Protein AF-A0A4P8THT8-F1 (afdb_monomer_lite)

pLDDT: mean 82.56, std 16.18, range [35.88, 97.5]

Structure (mmCIF, N/CA/C/O backbone):
data_AF-A0A4P8THT8-F1
#
_entry.id   AF-A0A4P8THT8-F1
#
loop_
_atom_site.group_PDB
_atom_site.id
_atom_site.type_symbol
_atom_site.label_atom_id
_atom_site.label_alt_id
_atom_site.label_comp_id
_atom_site.label_asym_id
_atom_site.label_entity_id
_atom_site.label_seq_id
_atom_site.pdbx_PDB_ins_code
_atom_site.Cartn_x
_atom_site.Cartn_y
_atom_site.Cartn_z
_atom_site.occupancy
_atom_site.B_iso_or_equiv
_atom_site.auth_seq_id
_atom_site.auth_comp_id
_atom_site.auth_asym_id
_atom_site.auth_atom_id
_atom_site.pdbx_PDB_model_num
ATOM 1 N N . MET A 1 1 ? -0.203 13.719 7.577 1.00 61.25 1 MET A N 1
ATOM 2 C CA . MET A 1 1 ? -0.683 12.331 7.345 1.00 61.25 1 MET A CA 1
ATOM 3 C C . MET A 1 1 ? -0.540 11.394 8.548 1.00 61.25 1 MET A C 1
ATOM 5 O O . MET A 1 1 ? -1.572 10.983 9.061 1.00 61.25 1 MET A O 1
ATOM 9 N N . ARG A 1 2 ? 0.671 11.088 9.054 1.00 60.06 2 ARG A N 1
ATOM 10 C CA . ARG A 1 2 ? 0.894 10.067 10.115 1.00 60.06 2 ARG A CA 1
ATOM 11 C C . ARG A 1 2 ? -0.069 10.076 11.324 1.00 60.06 2 ARG A C 1
ATOM 13 O O . ARG A 1 2 ? -0.518 8.998 11.685 1.00 60.06 2 ARG A O 1
ATOM 20 N N . PRO A 1 3 ? -0.423 11.219 11.948 1.00 71.38 3 PRO A N 1
ATOM 21 C CA . PRO A 1 3 ? -1.320 11.215 13.113 1.00 71.38 3 PRO A CA 1
ATOM 22 C C . PRO A 1 3 ? -2.758 10.779 12.795 1.00 71.38 3 PRO A C 1
ATOM 24 O O . PRO A 1 3 ? -3.499 10.397 13.697 1.00 71.38 3 PRO A O 1
ATOM 27 N N . ARG A 1 4 ? -3.163 10.871 11.522 1.00 79.94 4 ARG A N 1
ATOM 28 C CA . ARG A 1 4 ? -4.532 10.611 11.061 1.00 79.94 4 ARG A CA 1
ATOM 29 C C . ARG A 1 4 ? -4.685 9.236 10.416 1.00 79.94 4 ARG A C 1
ATOM 31 O O . ARG A 1 4 ? -5.791 8.705 10.429 1.00 79.94 4 ARG A O 1
ATOM 38 N N . THR A 1 5 ? -3.609 8.661 9.876 1.00 84.69 5 THR A N 1
ATOM 39 C CA . THR A 1 5 ? -3.647 7.353 9.214 1.00 84.69 5 THR A CA 1
ATOM 40 C C . THR A 1 5 ? -3.978 6.252 10.217 1.00 84.69 5 THR A C 1
ATOM 42 O O . THR A 1 5 ? -3.238 6.013 11.168 1.00 84.69 5 THR A O 1
ATOM 45 N N . ALA A 1 6 ? -5.087 5.561 9.983 1.00 91.00 6 ALA A N 1
ATOM 46 C CA . ALA A 1 6 ? -5.519 4.413 10.771 1.00 91.00 6 ALA A CA 1
ATOM 47 C C . ALA A 1 6 ? -5.364 3.099 10.007 1.00 91.00 6 ALA A C 1
ATOM 49 O O . ALA A 1 6 ? -5.176 2.050 10.624 1.00 91.00 6 ALA A O 1
ATOM 50 N N . ARG A 1 7 ? -5.443 3.150 8.674 1.00 94.44 7 ARG A N 1
ATOM 51 C CA . ARG A 1 7 ? -5.278 1.988 7.804 1.00 94.44 7 ARG A CA 1
ATOM 52 C C . ARG A 1 7 ? -4.418 2.333 6.599 1.00 94.44 7 ARG A C 1
ATOM 54 O O . ARG A 1 7 ? -4.407 3.478 6.147 1.00 94.44 7 ARG A O 1
ATOM 61 N N . ILE A 1 8 ? -3.719 1.324 6.098 1.00 94.62 8 ILE A N 1
ATOM 62 C CA . ILE A 1 8 ? -2.988 1.376 4.834 1.00 94.62 8 ILE A CA 1
ATOM 63 C C . ILE A 1 8 ? -3.526 0.251 3.958 1.00 94.62 8 ILE A C 1
ATOM 65 O O . ILE A 1 8 ? -3.622 -0.894 4.409 1.00 94.62 8 ILE A O 1
ATOM 69 N N . GLU A 1 9 ? -3.901 0.578 2.727 1.00 94.25 9 GLU A N 1
ATOM 70 C CA . GLU A 1 9 ? -4.313 -0.408 1.734 1.00 94.25 9 GLU A CA 1
ATOM 71 C C . GLU A 1 9 ? -3.284 -0.491 0.615 1.00 94.25 9 GLU A C 1
ATOM 73 O O . GLU A 1 9 ? -2.834 0.529 0.108 1.00 94.25 9 GLU A O 1
ATOM 78 N N . PHE A 1 10 ? -2.945 -1.715 0.231 1.00 94.31 10 PHE A N 1
ATOM 79 C CA . PHE A 1 10 ? -2.133 -2.020 -0.937 1.00 94.31 10 PHE A CA 1
ATOM 80 C C . PHE A 1 10 ? -3.034 -2.597 -2.013 1.00 94.31 10 PHE A C 1
ATOM 82 O O . PHE A 1 10 ? -3.749 -3.566 -1.740 1.00 94.31 10 PHE A O 1
ATOM 89 N N . VAL A 1 11 ? -3.008 -2.021 -3.210 1.00 93.12 11 VAL A N 1
ATOM 90 C CA . VAL A 1 11 ? -3.723 -2.546 -4.375 1.00 93.12 11 VAL A CA 1
ATOM 91 C C . VAL A 1 11 ? -2.701 -3.076 -5.365 1.00 93.12 11 VAL A C 1
ATOM 93 O O . VAL A 1 11 ? -2.008 -2.315 -6.030 1.00 93.12 11 VAL A O 1
ATOM 96 N N . PHE A 1 12 ? -2.611 -4.397 -5.438 1.00 93.44 12 PHE A N 1
ATOM 97 C CA . PHE A 1 12 ? -1.713 -5.126 -6.317 1.00 93.44 12 PHE A CA 1
ATOM 98 C C . PHE A 1 12 ? -2.348 -5.248 -7.697 1.00 93.44 12 PHE A C 1
ATOM 100 O O . PHE A 1 12 ? -3.308 -6.007 -7.888 1.00 93.44 12 PHE A O 1
ATOM 107 N N . ASN A 1 13 ? -1.813 -4.499 -8.658 1.00 89.44 13 ASN A N 1
ATOM 108 C CA . ASN A 1 13 ? -2.376 -4.404 -10.002 1.00 89.44 13 ASN A CA 1
ATOM 109 C C . ASN A 1 13 ? -2.179 -5.688 -10.822 1.00 89.44 13 ASN A C 1
ATOM 111 O O . ASN A 1 13 ? -3.007 -5.981 -11.682 1.00 89.44 13 ASN A O 1
ATOM 115 N N . ASN A 1 14 ? -1.154 -6.481 -10.489 1.00 89.31 14 ASN A N 1
ATOM 116 C CA . ASN A 1 14 ? -0.807 -7.746 -11.151 1.00 89.31 14 ASN A CA 1
ATOM 117 C C . ASN A 1 14 ? -0.992 -8.980 -10.244 1.00 89.31 14 ASN A C 1
ATOM 119 O O . ASN A 1 14 ? -0.421 -10.036 -10.507 1.00 89.31 14 ASN A O 1
ATOM 123 N N . GLY A 1 15 ? -1.788 -8.852 -9.176 1.00 90.88 15 GLY A N 1
ATOM 124 C CA . GLY A 1 15 ? -1.952 -9.891 -8.155 1.00 90.88 15 GLY A CA 1
ATOM 125 C C . GLY A 1 15 ? -0.900 -9.822 -7.043 1.00 90.88 15 GLY A C 1
ATOM 126 O O . GLY A 1 15 ? 0.124 -9.155 -7.169 1.00 90.88 15 GLY A O 1
ATOM 127 N N . ASP A 1 16 ? -1.187 -10.474 -5.915 1.00 94.12 16 ASP A N 1
ATOM 128 C C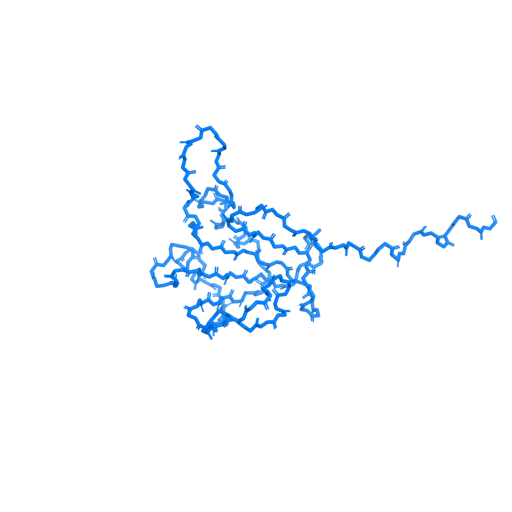A . ASP A 1 16 ? -0.381 -10.406 -4.687 1.00 94.12 16 ASP A CA 1
ATOM 129 C C . ASP A 1 16 ? 0.403 -11.695 -4.386 1.00 94.12 16 ASP A C 1
ATOM 131 O O . ASP A 1 16 ? 1.066 -11.791 -3.352 1.00 94.12 16 ASP A O 1
ATOM 135 N N . ASP A 1 17 ? 0.328 -12.695 -5.264 1.00 92.19 17 ASP A N 1
ATOM 136 C CA . ASP A 1 17 ? 0.961 -13.995 -5.050 1.00 92.19 17 ASP A CA 1
ATOM 137 C C . ASP A 1 17 ? 2.488 -13.858 -4.969 1.00 92.19 17 ASP A C 1
ATOM 139 O O . ASP A 1 17 ? 3.126 -13.288 -5.850 1.00 92.19 17 ASP A O 1
ATOM 143 N N . GLN A 1 18 ? 3.073 -14.390 -3.889 1.00 90.06 18 GLN A N 1
ATOM 144 C CA . GLN A 1 18 ? 4.520 -14.370 -3.612 1.00 90.06 18 GLN A CA 1
ATOM 145 C C . GLN A 1 18 ? 5.165 -12.972 -3.599 1.00 90.06 18 GLN A C 1
ATOM 147 O O . GLN A 1 18 ? 6.387 -12.857 -3.662 1.00 90.06 18 GLN A O 1
ATOM 152 N N . HIS A 1 19 ? 4.374 -11.904 -3.484 1.00 95.06 19 HIS A N 1
ATOM 153 C CA . HIS A 1 19 ? 4.918 -10.555 -3.471 1.00 95.06 19 HIS A CA 1
ATOM 154 C C . HIS A 1 19 ? 5.783 -10.331 -2.220 1.00 95.06 19 HIS A C 1
ATOM 156 O O . HIS A 1 19 ? 5.306 -10.536 -1.102 1.00 95.06 19 HIS A O 1
ATOM 162 N N . SER A 1 20 ? 7.021 -9.847 -2.381 1.00 95.62 20 SER A N 1
ATOM 163 C CA . SER A 1 20 ? 7.999 -9.689 -1.285 1.00 95.62 20 SER A CA 1
ATOM 164 C C . SER A 1 20 ? 7.468 -8.858 -0.111 1.00 95.62 20 SER A C 1
ATOM 166 O O . SER A 1 20 ? 7.747 -9.147 1.050 1.00 95.62 20 SER A O 1
ATOM 168 N N . LEU A 1 21 ? 6.628 -7.857 -0.398 1.00 96.38 21 LEU A N 1
ATOM 169 C CA . LEU A 1 21 ? 5.913 -7.086 0.627 1.00 96.38 21 LEU A CA 1
ATOM 170 C C . LEU A 1 21 ? 5.114 -7.972 1.604 1.00 96.38 21 LEU A C 1
ATOM 172 O O . LEU A 1 21 ? 5.070 -7.674 2.794 1.00 96.38 21 LEU A O 1
ATOM 176 N N . LEU A 1 22 ? 4.482 -9.052 1.134 1.00 96.25 22 LEU A N 1
ATOM 177 C CA . LEU A 1 22 ? 3.694 -9.939 1.995 1.00 96.25 22 LEU A CA 1
ATOM 178 C C . LEU A 1 22 ? 4.568 -10.761 2.941 1.00 96.25 22 LEU A C 1
ATOM 180 O O . LEU A 1 22 ? 4.143 -11.039 4.059 1.00 96.25 22 LEU A O 1
ATOM 184 N N . GLU A 1 23 ? 5.775 -11.132 2.518 1.00 95.88 23 GLU A N 1
ATOM 185 C CA . GLU A 1 23 ? 6.738 -11.818 3.380 1.00 95.88 23 GLU A CA 1
ATOM 186 C C . GLU A 1 23 ? 7.225 -10.882 4.494 1.00 95.88 23 GLU A C 1
ATOM 188 O O . GLU A 1 23 ? 7.161 -11.233 5.676 1.00 95.88 23 GLU A O 1
ATOM 193 N N . LEU A 1 24 ? 7.601 -9.652 4.126 1.00 97.44 24 LEU A N 1
ATOM 194 C CA . LEU A 1 24 ? 8.046 -8.609 5.057 1.00 97.44 24 LEU A CA 1
ATOM 195 C C . LEU A 1 24 ? 6.971 -8.209 6.078 1.00 97.44 24 LEU A C 1
ATOM 197 O O . LEU A 1 24 ? 7.300 -7.759 7.173 1.00 97.44 24 LEU A O 1
ATOM 201 N N . LEU A 1 25 ? 5.692 -8.364 5.723 1.00 97.38 25 LEU A N 1
ATOM 202 C CA . LEU A 1 25 ? 4.543 -8.049 6.574 1.00 97.38 25 LEU A CA 1
ATOM 203 C C . LEU A 1 25 ? 3.819 -9.297 7.092 1.00 97.38 25 LEU A C 1
ATOM 205 O O . LEU A 1 25 ? 2.680 -9.194 7.548 1.00 97.38 25 LEU A O 1
ATOM 209 N N . SER A 1 26 ? 4.448 -10.472 7.029 1.00 96.25 26 SER A N 1
ATOM 210 C CA . SER A 1 26 ? 3.827 -11.750 7.408 1.00 96.25 26 SER A CA 1
ATOM 211 C C . SER A 1 26 ? 3.392 -11.813 8.878 1.00 96.25 26 SER A C 1
ATOM 213 O O . SER A 1 26 ? 2.481 -12.565 9.225 1.00 96.25 26 SER A O 1
ATOM 215 N N . HIS A 1 27 ? 3.992 -10.990 9.743 1.00 97.12 27 HIS A N 1
ATOM 216 C CA . HIS A 1 27 ? 3.602 -10.836 11.146 1.00 97.12 27 HIS A CA 1
ATOM 217 C C . HIS A 1 27 ? 2.362 -9.957 11.354 1.00 97.12 27 HIS A C 1
ATOM 219 O O . HIS A 1 27 ? 1.793 -9.962 12.446 1.00 97.12 27 HIS A O 1
ATOM 225 N N . LEU A 1 28 ? 1.928 -9.206 10.337 1.00 97.50 28 LEU A N 1
ATOM 226 C CA . LEU A 1 28 ? 0.762 -8.330 10.406 1.00 97.50 28 LEU A CA 1
ATOM 227 C C . LEU A 1 28 ? -0.478 -8.997 9.806 1.00 97.50 28 LEU A C 1
ATOM 229 O O . LEU A 1 28 ? -0.451 -9.631 8.753 1.00 97.50 28 LEU A O 1
ATOM 233 N N . GLN A 1 29 ? -1.618 -8.782 10.455 1.00 96.88 29 GLN A N 1
ATOM 234 C CA . GLN A 1 29 ? -2.911 -9.220 9.937 1.00 96.88 29 GLN A CA 1
ATOM 235 C C . GLN A 1 29 ? -3.390 -8.272 8.830 1.00 96.88 29 GLN A C 1
ATOM 237 O O . GLN A 1 29 ? -3.418 -7.052 9.011 1.00 96.88 29 GLN A O 1
ATOM 242 N N . SER A 1 30 ? -3.828 -8.842 7.706 1.00 96.38 30 SER A N 1
ATOM 243 C CA . SER A 1 30 ? -4.458 -8.102 6.610 1.00 96.38 30 SER A CA 1
ATOM 244 C C . SER A 1 30 ? -5.815 -8.673 6.251 1.00 96.38 30 SER A C 1
ATOM 246 O O . SER A 1 30 ? -6.050 -9.878 6.326 1.00 96.38 30 SER A O 1
ATOM 248 N N . VAL A 1 31 ? -6.699 -7.795 5.786 1.00 95.56 31 VAL A N 1
ATOM 249 C CA . VAL A 1 31 ? -7.907 -8.207 5.072 1.00 95.56 31 VAL A CA 1
ATOM 250 C C . VAL A 1 31 ? -7.578 -8.245 3.586 1.00 95.56 31 VAL A C 1
ATOM 252 O O . VAL A 1 31 ? -7.238 -7.212 3.008 1.00 95.56 31 VAL A O 1
ATOM 255 N N . ARG A 1 32 ? -7.675 -9.429 2.976 1.00 95.62 32 ARG A N 1
ATOM 256 C CA . ARG A 1 32 ? -7.542 -9.614 1.527 1.00 95.62 32 ARG A CA 1
ATOM 257 C C . ARG A 1 32 ? -8.906 -9.481 0.862 1.00 95.62 32 ARG A C 1
ATOM 259 O O . ARG A 1 32 ? -9.872 -10.096 1.300 1.00 95.62 32 ARG A O 1
ATOM 266 N N . TH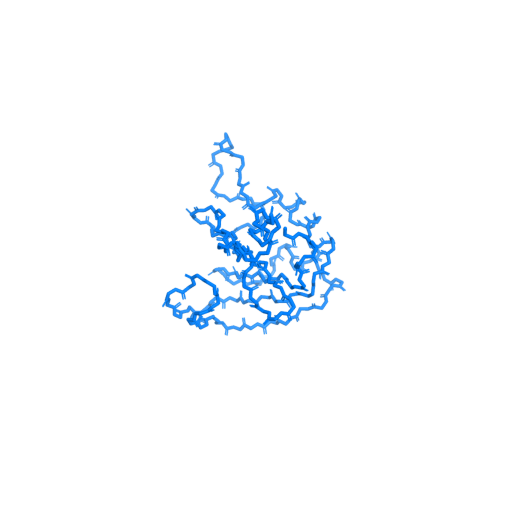R A 1 33 ? -8.990 -8.703 -0.205 1.00 93.44 33 THR A N 1
ATOM 267 C CA . THR A 1 33 ? -10.191 -8.559 -1.034 1.00 93.44 33 THR A CA 1
ATOM 268 C C . THR A 1 33 ? -9.785 -8.682 -2.495 1.00 93.44 33 THR A C 1
ATOM 270 O O . THR A 1 33 ? -8.816 -8.053 -2.909 1.00 93.44 33 THR A O 1
ATOM 273 N N . VAL A 1 34 ? -10.497 -9.504 -3.263 1.00 92.88 34 VAL A N 1
ATOM 274 C CA . VAL A 1 34 ? -10.325 -9.573 -4.719 1.00 92.88 34 VAL A CA 1
ATOM 275 C C . VAL A 1 34 ? -11.298 -8.589 -5.353 1.00 92.88 34 VAL A C 1
ATOM 277 O O . VAL A 1 34 ? -12.485 -8.587 -5.024 1.00 92.88 34 VAL A O 1
ATOM 280 N N . GLY A 1 35 ? -10.768 -7.751 -6.231 1.00 86.25 35 GLY A N 1
ATOM 281 C CA . GLY A 1 35 ? -11.471 -6.668 -6.884 1.00 86.25 35 GLY A CA 1
ATOM 282 C C . GLY A 1 35 ? -11.573 -5.400 -6.037 1.00 86.25 35 GLY A C 1
ATOM 283 O O . GLY A 1 35 ? -11.714 -5.426 -4.811 1.00 86.25 35 GLY A O 1
ATOM 284 N N . VAL A 1 36 ? -11.553 -4.255 -6.717 1.00 81.06 36 VAL A N 1
ATOM 285 C CA . VAL A 1 36 ? -11.924 -2.952 -6.149 1.00 81.06 36 VAL A CA 1
ATOM 286 C C . VAL A 1 36 ? -13.092 -2.356 -6.924 1.00 81.06 36 VAL A C 1
ATOM 288 O O . VAL A 1 36 ? -13.115 -2.323 -8.158 1.00 81.06 36 VAL A O 1
ATOM 291 N N . GLY A 1 37 ? -14.101 -1.913 -6.175 1.00 72.81 37 GLY A N 1
ATOM 292 C CA . GLY A 1 37 ? -15.239 -1.178 -6.714 1.00 72.81 37 GLY A CA 1
ATOM 293 C C . GLY A 1 37 ? -14.907 0.298 -6.969 1.00 72.81 37 GLY A C 1
ATOM 294 O O . GLY A 1 37 ? -13.877 0.792 -6.501 1.00 72.81 37 GLY A O 1
ATOM 295 N N . PRO A 1 38 ? -15.792 1.019 -7.677 1.00 65.94 38 PRO A N 1
ATOM 296 C CA . PRO A 1 38 ? -15.718 2.473 -7.775 1.00 65.94 38 PRO A CA 1
ATOM 297 C C . PRO A 1 38 ? -15.793 3.106 -6.377 1.00 65.94 38 PRO A C 1
ATOM 299 O O . PRO A 1 38 ? -16.581 2.656 -5.545 1.00 65.94 38 PRO A O 1
ATOM 302 N N . GLY A 1 39 ? -15.005 4.153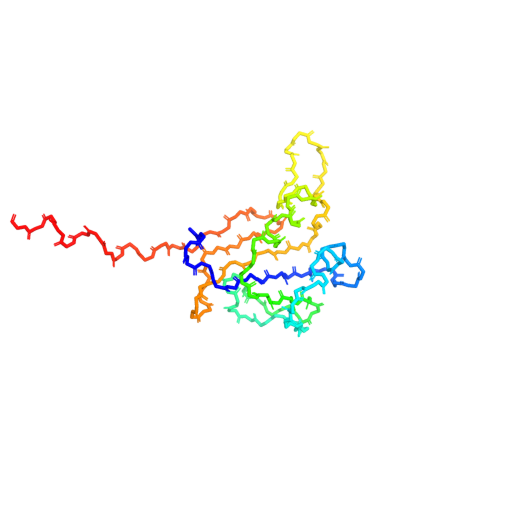 -6.119 1.00 59.69 39 GLY A N 1
ATOM 303 C CA . GLY A 1 39 ? -15.114 4.938 -4.879 1.00 59.69 39 GLY A CA 1
ATOM 304 C C . GLY A 1 39 ? -14.091 4.644 -3.773 1.00 59.69 39 GLY A C 1
ATOM 305 O O . GLY A 1 39 ? -14.136 5.306 -2.741 1.00 59.69 39 GLY A O 1
ATOM 306 N N . ASN A 1 40 ? -13.114 3.753 -3.984 1.00 59.25 40 ASN A N 1
ATOM 307 C CA . ASN A 1 40 ? -11.919 3.664 -3.121 1.00 59.25 40 ASN A CA 1
ATOM 308 C C . ASN A 1 40 ? -10.935 4.821 -3.416 1.00 59.25 40 ASN A C 1
ATOM 310 O O . ASN A 1 40 ? -9.797 4.605 -3.819 1.00 59.25 40 ASN A O 1
ATOM 314 N N . GLY A 1 41 ? -11.400 6.064 -3.272 1.00 56.50 41 GLY A N 1
ATOM 315 C CA . GLY A 1 41 ? -10.581 7.279 -3.331 1.00 56.50 41 GLY A CA 1
ATOM 316 C C . GLY A 1 41 ? -10.325 7.847 -4.730 1.00 56.50 41 GLY A C 1
ATOM 317 O O . GLY A 1 41 ? -10.625 9.015 -4.951 1.00 56.50 41 GLY A O 1
ATOM 318 N N . TYR A 1 42 ? -9.814 7.051 -5.677 1.00 66.25 42 TYR A N 1
ATOM 319 C CA . TYR A 1 42 ? -9.447 7.555 -7.019 1.00 66.25 42 TYR A CA 1
ATOM 320 C C . TYR A 1 42 ? -9.772 6.615 -8.194 1.00 66.25 42 TYR A C 1
ATOM 322 O O . TYR A 1 42 ? -9.661 7.015 -9.352 1.00 66.25 42 TYR A O 1
ATOM 330 N N . TYR A 1 43 ? -10.238 5.387 -7.950 1.00 69.75 43 TYR A N 1
ATOM 331 C CA . TYR A 1 43 ? -10.676 4.514 -9.043 1.00 69.75 43 TYR A CA 1
ATOM 332 C C . TYR A 1 43 ? -12.051 4.932 -9.579 1.00 69.75 43 TYR A C 1
ATOM 334 O O . TYR A 1 43 ? -13.081 4.741 -8.928 1.00 69.75 43 TYR A O 1
ATOM 342 N N . VAL A 1 44 ? -12.063 5.461 -10.807 1.00 70.69 44 VAL A N 1
ATOM 343 C CA . VAL A 1 44 ? -13.286 5.836 -11.544 1.00 70.69 44 VAL A CA 1
ATOM 344 C C . VAL A 1 44 ? -14.061 4.601 -12.022 1.00 70.69 44 VAL A C 1
ATOM 346 O O . VAL A 1 44 ? -15.281 4.640 -12.176 1.00 70.69 44 VAL A O 1
ATOM 349 N N . ARG A 1 45 ? -13.364 3.485 -12.260 1.00 75.56 45 ARG A N 1
ATOM 350 C CA . ARG A 1 45 ? -13.938 2.226 -12.751 1.00 75.56 45 ARG A CA 1
ATOM 351 C C . ARG A 1 45 ? -13.632 1.088 -11.788 1.00 75.56 45 ARG A C 1
ATOM 353 O O . ARG A 1 45 ? -12.602 1.091 -11.122 1.00 75.56 45 ARG A O 1
ATOM 360 N N . SER A 1 46 ? -14.522 0.099 -11.762 1.00 82.25 46 SER A N 1
ATOM 361 C CA . SER A 1 46 ? -14.249 -1.179 -11.108 1.00 82.25 46 SER A CA 1
ATOM 362 C C . SER A 1 46 ? -13.035 -1.852 -11.749 1.00 82.25 46 SER A C 1
ATOM 364 O O . SER A 1 46 ? -12.884 -1.831 -12.972 1.00 82.25 46 SER A O 1
ATOM 366 N N . ARG A 1 47 ? -12.195 -2.468 -10.917 1.00 84.38 47 ARG A N 1
ATOM 367 C CA . ARG A 1 47 ? -11.098 -3.338 -11.343 1.00 84.38 47 ARG A CA 1
ATOM 368 C C . ARG A 1 47 ? -11.295 -4.689 -10.652 1.00 84.38 47 ARG A C 1
ATOM 370 O O . ARG A 1 47 ? -10.909 -4.812 -9.494 1.00 84.38 47 ARG A O 1
ATOM 377 N N . PRO A 1 48 ? -11.974 -5.660 -11.286 1.00 85.88 48 PRO A N 1
ATOM 378 C CA . PRO A 1 48 ? -12.361 -6.911 -10.629 1.00 85.88 48 PRO A CA 1
ATOM 379 C C . PRO A 1 48 ? -11.178 -7.850 -10.358 1.00 85.88 48 PRO A C 1
ATOM 381 O O . PRO A 1 48 ? -11.258 -8.655 -9.435 1.00 85.88 48 PRO A O 1
ATOM 384 N N . ASP A 1 49 ? -10.082 -7.708 -11.107 1.00 87.69 49 ASP A N 1
ATOM 385 C CA . ASP A 1 49 ? -8.968 -8.667 -11.086 1.00 87.69 49 ASP A CA 1
ATOM 386 C C . ASP A 1 49 ? -7.802 -8.254 -10.177 1.00 87.69 49 ASP A C 1
ATOM 388 O O . ASP A 1 49 ? -6.902 -9.050 -9.922 1.00 87.69 49 ASP A O 1
ATOM 392 N N . VAL A 1 50 ? -7.801 -7.021 -9.659 1.00 90.44 50 VAL A N 1
ATOM 393 C CA . VAL A 1 50 ? -6.740 -6.575 -8.743 1.00 90.44 50 VAL A CA 1
ATOM 394 C C . VAL A 1 50 ? -6.969 -7.127 -7.345 1.00 90.44 50 VAL A C 1
ATOM 396 O O . VAL A 1 50 ? -8.104 -7.375 -6.931 1.00 90.44 50 VAL A O 1
ATOM 399 N N . VAL A 1 51 ? -5.896 -7.264 -6.575 1.00 93.56 51 VAL A N 1
ATOM 400 C CA . VAL A 1 51 ? -5.992 -7.722 -5.189 1.00 93.56 51 VAL A CA 1
ATOM 401 C C . VAL A 1 51 ? -5.721 -6.568 -4.247 1.00 93.56 51 VAL A C 1
ATOM 403 O O . VAL A 1 51 ? -4.727 -5.866 -4.382 1.00 93.56 51 VAL A O 1
ATOM 406 N N . LYS A 1 52 ? -6.588 -6.386 -3.254 1.00 94.00 52 LYS A N 1
ATOM 407 C CA . LYS A 1 52 ? -6.399 -5.416 -2.183 1.00 94.00 52 LYS A CA 1
ATOM 408 C C . LYS A 1 52 ? -6.018 -6.108 -0.880 1.00 94.00 52 LYS A C 1
ATOM 410 O O . LYS A 1 52 ? -6.696 -7.046 -0.457 1.00 94.00 52 LYS A O 1
ATOM 415 N N . ARG A 1 53 ? -4.990 -5.603 -0.198 1.00 95.81 53 ARG A N 1
ATOM 416 C CA . ARG A 1 53 ? -4.637 -5.970 1.181 1.00 95.81 53 ARG A CA 1
ATOM 417 C C . ARG A 1 53 ? -4.757 -4.751 2.080 1.00 95.81 53 ARG A C 1
ATOM 419 O O . ARG A 1 53 ? -4.098 -3.746 1.850 1.00 95.81 53 ARG A O 1
ATOM 426 N N . SER A 1 54 ? -5.595 -4.839 3.106 1.00 95.56 54 SER A N 1
ATOM 427 C CA . SER A 1 54 ? -5.883 -3.727 4.015 1.00 95.56 54 SER A CA 1
ATOM 428 C C . SER A 1 54 ? -5.345 -4.036 5.411 1.00 95.56 54 SER A C 1
ATOM 430 O O . SER A 1 54 ? -5.797 -4.989 6.055 1.00 95.56 54 SER A O 1
ATOM 432 N N . TYR A 1 55 ? -4.404 -3.222 5.883 1.00 96.88 55 TYR A N 1
ATOM 433 C CA . TYR A 1 55 ? -3.726 -3.357 7.171 1.00 96.88 55 TYR A CA 1
ATOM 434 C C . TYR A 1 55 ? -4.146 -2.233 8.121 1.00 96.88 55 TYR A C 1
ATOM 436 O O . TYR A 1 55 ? -4.455 -1.117 7.694 1.00 96.88 55 TYR A O 1
ATOM 444 N N . ALA A 1 56 ? -4.132 -2.505 9.428 1.00 96.38 56 ALA A N 1
ATOM 445 C CA . ALA A 1 56 ? -4.070 -1.423 10.407 1.00 96.38 56 ALA A CA 1
ATOM 446 C C . ALA A 1 56 ? -2.725 -0.696 10.261 1.00 96.38 56 ALA A C 1
ATOM 448 O O . ALA A 1 56 ? -1.728 -1.322 9.906 1.00 96.38 56 ALA A O 1
ATOM 449 N N . TYR A 1 57 ? -2.696 0.614 10.512 1.00 94.62 57 TYR A N 1
ATOM 450 C CA . TYR A 1 57 ? -1.443 1.360 10.472 1.00 94.62 57 TYR A CA 1
ATOM 451 C C . TYR A 1 57 ? -0.438 0.757 11.458 1.00 94.62 57 TYR A C 1
ATOM 453 O O . TYR A 1 57 ? -0.684 0.721 12.664 1.00 94.62 57 TYR A O 1
ATOM 461 N N . ASP A 1 58 ? 0.710 0.351 10.929 1.00 95.50 58 ASP A N 1
ATOM 462 C CA . ASP A 1 58 ? 1.879 -0.063 11.689 1.00 95.50 58 ASP A CA 1
ATOM 463 C C . ASP A 1 58 ? 3.124 0.585 11.065 1.00 95.50 58 ASP A C 1
ATOM 465 O O . ASP A 1 58 ? 3.194 0.805 9.853 1.00 95.50 58 ASP A O 1
ATOM 469 N N . ARG A 1 59 ? 4.117 0.924 11.891 1.00 94.00 59 ARG A N 1
ATOM 470 C CA . ARG A 1 59 ? 5.372 1.515 11.408 1.00 94.00 59 ARG A CA 1
ATOM 471 C C . ARG A 1 59 ? 6.199 0.525 10.593 1.00 94.00 59 ARG A C 1
ATOM 473 O O . ARG A 1 59 ? 6.950 0.971 9.728 1.00 94.00 59 ARG A O 1
ATOM 480 N N . ASP A 1 60 ? 6.046 -0.772 10.830 1.00 96.81 60 ASP A N 1
ATOM 481 C CA . ASP A 1 60 ? 6.732 -1.809 10.062 1.00 96.81 60 ASP A CA 1
ATOM 482 C C . ASP A 1 60 ? 6.294 -1.824 8.595 1.00 96.81 60 ASP A C 1
ATOM 484 O O . ASP A 1 60 ? 7.098 -2.147 7.728 1.00 96.81 60 ASP A O 1
ATOM 488 N N . ILE A 1 61 ? 5.081 -1.349 8.290 1.00 96.12 61 ILE A N 1
ATOM 489 C CA . ILE A 1 61 ? 4.618 -1.157 6.909 1.00 96.12 61 ILE A CA 1
ATOM 490 C C . ILE A 1 61 ? 5.509 -0.154 6.172 1.00 96.12 61 ILE A C 1
ATOM 492 O O . ILE A 1 61 ? 5.925 -0.396 5.043 1.00 96.12 61 ILE A O 1
ATOM 496 N N . ILE A 1 62 ? 5.843 0.961 6.826 1.00 93.94 62 ILE A N 1
ATOM 497 C CA . ILE A 1 62 ? 6.709 1.988 6.236 1.00 93.94 62 ILE A CA 1
ATOM 498 C C . ILE A 1 62 ? 8.126 1.445 6.043 1.00 93.94 62 ILE A C 1
ATOM 500 O O . ILE A 1 62 ? 8.706 1.634 4.982 1.00 93.94 62 ILE A O 1
ATOM 504 N N . ARG A 1 63 ? 8.647 0.704 7.027 1.00 96.19 63 ARG A N 1
ATOM 505 C CA . ARG A 1 63 ? 9.971 0.069 6.935 1.00 96.19 63 ARG A CA 1
ATOM 506 C C . ARG A 1 63 ? 10.047 -0.961 5.810 1.00 96.19 63 ARG A C 1
ATOM 508 O O . ARG A 1 63 ? 11.059 -1.033 5.122 1.00 96.19 63 ARG A O 1
ATOM 515 N N . ALA A 1 64 ? 8.987 -1.742 5.607 1.00 97.12 64 ALA A N 1
ATOM 516 C CA . ALA A 1 64 ? 8.921 -2.695 4.506 1.00 97.12 64 ALA A CA 1
ATOM 517 C C . ALA A 1 64 ? 8.952 -1.971 3.151 1.00 97.12 64 ALA A C 1
ATOM 519 O O . ALA A 1 64 ? 9.739 -2.345 2.286 1.00 97.12 64 ALA A O 1
ATOM 520 N N . ILE A 1 65 ? 8.185 -0.886 2.992 1.00 94.88 65 ILE A N 1
ATOM 521 C CA . ILE A 1 65 ? 8.224 -0.052 1.779 1.00 94.88 65 ILE A CA 1
ATOM 522 C C . ILE A 1 65 ? 9.630 0.524 1.553 1.00 94.88 65 ILE A C 1
ATOM 524 O O . ILE A 1 65 ? 10.145 0.456 0.441 1.00 94.88 65 ILE A O 1
ATOM 528 N N . GLU A 1 66 ? 10.281 1.041 2.598 1.00 94.44 66 GLU A N 1
ATOM 529 C CA . GLU A 1 66 ? 11.663 1.540 2.526 1.00 94.44 66 GLU A CA 1
ATOM 530 C C . GLU A 1 66 ? 12.646 0.438 2.089 1.00 94.44 66 GLU A C 1
ATOM 532 O O . GLU A 1 66 ? 13.458 0.666 1.197 1.00 94.44 66 GLU A O 1
ATOM 537 N N . SER A 1 67 ? 12.541 -0.779 2.639 1.00 96.31 67 SER A N 1
ATOM 538 C CA . SER A 1 67 ? 13.397 -1.912 2.238 1.00 96.31 67 SER A CA 1
ATOM 539 C C . SER A 1 67 ? 13.181 -2.379 0.798 1.00 96.31 67 SER A C 1
ATOM 541 O O . SER A 1 67 ? 14.073 -2.984 0.211 1.00 96.31 67 SER A O 1
ATOM 543 N N . LEU A 1 68 ? 12.016 -2.075 0.225 1.00 94.56 68 LEU A N 1
ATOM 544 C CA . LEU A 1 68 ? 11.680 -2.355 -1.167 1.00 94.56 68 LEU A CA 1
ATOM 545 C C . LEU A 1 68 ? 12.058 -1.201 -2.107 1.00 94.56 68 LEU A C 1
ATOM 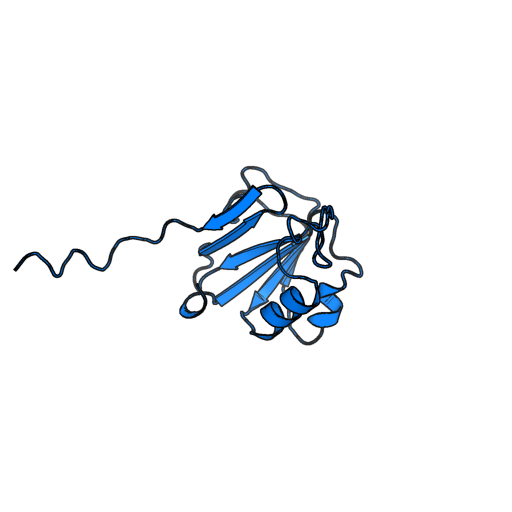547 O O . LEU A 1 68 ? 11.693 -1.229 -3.276 1.00 94.56 68 LEU A O 1
ATOM 551 N N . GLY A 1 69 ? 12.797 -0.197 -1.631 1.00 92.25 69 GLY A N 1
ATOM 552 C CA . GLY A 1 69 ? 13.247 0.923 -2.457 1.00 92.25 69 GLY A CA 1
ATOM 553 C C . GLY A 1 69 ? 12.252 2.080 -2.542 1.00 92.25 69 GLY A C 1
ATOM 554 O O . GLY A 1 69 ? 12.355 2.883 -3.460 1.00 92.25 69 GLY A O 1
ATOM 555 N N . CYS A 1 70 ? 11.329 2.200 -1.580 1.00 90.81 70 CYS A N 1
ATOM 556 C CA . CYS A 1 70 ? 10.304 3.249 -1.490 1.00 90.81 70 CYS A CA 1
ATOM 557 C C . CYS A 1 70 ? 9.179 3.135 -2.543 1.00 90.81 70 CYS A C 1
ATOM 559 O O . CYS A 1 70 ? 9.036 2.126 -3.232 1.00 90.81 70 CYS A O 1
ATOM 561 N N . PHE A 1 71 ? 8.309 4.152 -2.601 1.00 89.31 71 PHE A N 1
ATOM 562 C CA . PHE A 1 71 ? 7.122 4.178 -3.469 1.00 89.31 71 PHE A CA 1
ATOM 563 C C . PHE A 1 71 ? 7.438 4.377 -4.951 1.00 89.31 71 PHE A C 1
ATOM 565 O O . PHE A 1 71 ? 6.710 3.880 -5.802 1.00 89.31 71 PHE A O 1
ATOM 572 N N . PHE A 1 72 ? 8.481 5.150 -5.249 1.00 87.62 72 PHE A N 1
ATOM 573 C CA . PHE A 1 72 ? 8.834 5.562 -6.601 1.00 87.62 72 PHE A CA 1
ATOM 574 C C . PHE A 1 72 ? 10.328 5.323 -6.816 1.00 87.62 72 PHE A C 1
ATOM 576 O O . PHE A 1 72 ? 11.099 5.571 -5.882 1.00 87.62 72 PHE A O 1
ATOM 583 N N . PRO A 1 73 ? 10.735 4.845 -8.004 1.00 85.94 73 PRO A N 1
ATOM 584 C CA . PRO A 1 73 ? 12.141 4.650 -8.322 1.00 85.94 73 PRO A CA 1
ATOM 585 C C . PRO A 1 73 ? 12.878 5.988 -8.346 1.00 85.94 73 PRO A C 1
ATOM 587 O O . PRO A 1 73 ? 12.278 7.051 -8.532 1.00 85.94 73 PRO A O 1
ATOM 590 N N . ASP A 1 74 ? 14.196 5.927 -8.170 1.00 83.94 74 ASP A N 1
ATOM 591 C CA . ASP A 1 74 ? 15.055 7.086 -8.385 1.00 83.94 74 ASP A CA 1
ATOM 592 C C . ASP A 1 74 ? 14.911 7.543 -9.852 1.00 83.94 74 ASP A C 1
ATOM 594 O O . ASP A 1 74 ? 15.088 6.708 -10.750 1.00 83.94 74 ASP A O 1
ATOM 598 N N . PRO A 1 75 ? 14.603 8.826 -10.129 1.00 82.62 75 PRO A N 1
ATOM 599 C CA . PRO A 1 75 ? 14.501 9.348 -11.491 1.00 82.62 75 PRO A CA 1
ATOM 600 C C . PRO A 1 75 ? 15.728 9.065 -12.369 1.00 82.62 75 PRO A C 1
ATOM 602 O O . PRO A 1 75 ? 15.598 8.996 -13.591 1.00 82.62 75 PRO A O 1
ATOM 605 N N . GLU A 1 76 ? 16.909 8.897 -11.768 1.00 86.38 76 GLU A N 1
ATOM 606 C CA . GLU A 1 76 ? 18.167 8.629 -12.469 1.00 86.38 76 GLU A CA 1
ATOM 607 C C . GLU A 1 76 ? 18.426 7.131 -12.718 1.00 86.38 76 GLU A C 1
ATOM 609 O O . GLU A 1 76 ? 19.286 6.785 -13.527 1.00 86.38 76 GLU A O 1
ATOM 614 N N . SER A 1 77 ? 17.677 6.229 -12.072 1.00 84.00 77 SER A N 1
ATOM 615 C CA . SER A 1 77 ? 17.888 4.772 -12.176 1.00 84.00 77 SER A CA 1
ATOM 616 C C . SER A 1 77 ? 17.496 4.179 -13.533 1.00 84.00 77 SER A C 1
ATOM 618 O O . SER A 1 77 ? 18.008 3.131 -13.925 1.00 84.00 77 SER A O 1
ATOM 620 N N . GLY A 1 78 ? 16.568 4.823 -14.248 1.00 81.62 78 GLY A N 1
ATOM 621 C CA . GLY A 1 78 ? 15.944 4.271 -15.453 1.00 81.62 78 GLY A CA 1
ATOM 622 C C . GLY A 1 78 ? 15.016 3.075 -15.194 1.00 81.62 78 GLY A C 1
ATOM 623 O O . GLY A 1 78 ? 14.463 2.525 -16.148 1.00 81.62 78 GLY A O 1
ATOM 624 N N . GLU A 1 79 ? 14.824 2.671 -13.935 1.00 84.81 79 GLU A N 1
ATOM 625 C CA . GLU A 1 79 ? 13.891 1.612 -13.562 1.00 84.81 79 GLU A CA 1
ATOM 626 C C . GLU A 1 79 ? 12.451 2.126 -13.606 1.00 84.81 79 GLU A C 1
ATOM 628 O O . GLU A 1 79 ? 12.147 3.246 -13.198 1.00 84.81 79 GLU A O 1
ATOM 633 N N . GLN A 1 80 ? 11.538 1.282 -14.087 1.00 82.12 80 GLN A N 1
ATOM 634 C CA . GLN A 1 80 ? 10.112 1.606 -14.085 1.00 82.12 80 GLN A CA 1
ATOM 635 C C . GLN A 1 80 ? 9.504 1.494 -12.678 1.00 82.12 80 GLN A C 1
ATOM 637 O O . GLN A 1 80 ? 8.562 2.215 -12.360 1.00 82.12 80 GLN A O 1
ATOM 642 N N . TRP A 1 81 ? 10.040 0.597 -11.845 1.00 86.56 81 TRP A N 1
ATOM 643 C CA . TRP A 1 81 ? 9.485 0.223 -10.548 1.00 86.56 81 TRP A CA 1
ATOM 644 C C . TRP A 1 81 ? 10.584 0.042 -9.514 1.00 86.56 81 TRP A C 1
ATOM 646 O O . TRP A 1 81 ? 11.660 -0.443 -9.844 1.00 86.56 81 TRP A O 1
ATOM 656 N N . THR A 1 82 ? 10.270 0.338 -8.255 1.00 90.56 82 THR A N 1
ATOM 657 C CA . THR A 1 82 ? 11.061 -0.148 -7.118 1.00 90.56 82 THR A CA 1
ATOM 658 C C . THR A 1 82 ? 10.761 -1.633 -6.884 1.00 90.56 82 THR A C 1
ATOM 660 O O . THR A 1 82 ? 9.909 -2.229 -7.551 1.00 90.56 82 THR A O 1
ATOM 663 N N . GLY A 1 83 ? 11.377 -2.239 -5.868 1.00 91.38 83 GLY A N 1
ATOM 664 C CA . GLY A 1 83 ? 10.996 -3.572 -5.396 1.00 91.38 83 GLY A CA 1
ATOM 665 C C . GLY A 1 83 ? 9.550 -3.667 -4.884 1.00 91.38 83 GLY A C 1
ATOM 666 O O . GLY A 1 83 ? 9.062 -4.774 -4.662 1.00 91.38 83 GLY A O 1
ATOM 667 N N . LEU A 1 84 ? 8.852 -2.537 -4.700 1.00 92.88 84 LEU A N 1
ATOM 668 C CA . LEU A 1 84 ? 7.420 -2.509 -4.398 1.00 92.88 84 LEU A CA 1
ATOM 669 C C . LEU A 1 84 ? 6.566 -2.912 -5.608 1.00 92.88 84 LEU A C 1
ATOM 671 O O . LEU A 1 84 ? 5.466 -3.415 -5.411 1.00 92.88 84 LEU A O 1
ATOM 675 N N . GLY A 1 85 ? 7.068 -2.725 -6.831 1.00 91.88 85 GLY A N 1
ATOM 676 C CA . GLY A 1 85 ? 6.375 -3.106 -8.057 1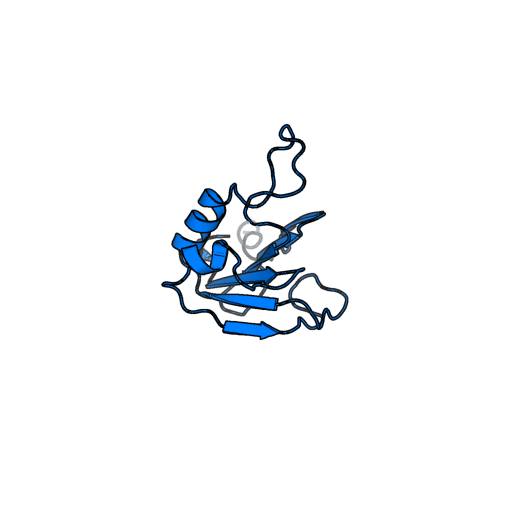.00 91.88 85 GLY A CA 1
ATOM 677 C C . GLY A 1 85 ? 5.141 -2.256 -8.376 1.00 91.88 85 GLY A C 1
ATOM 678 O O . GLY A 1 85 ? 4.988 -1.122 -7.925 1.00 91.88 85 GLY A O 1
ATOM 679 N N . ASP A 1 86 ? 4.253 -2.837 -9.179 1.00 91.19 86 ASP A N 1
ATOM 680 C CA . ASP A 1 86 ? 2.994 -2.235 -9.628 1.00 91.19 86 ASP A CA 1
ATOM 681 C C . ASP A 1 86 ? 1.904 -2.365 -8.540 1.00 91.19 86 ASP A C 1
ATOM 683 O O . ASP A 1 86 ? 0.958 -3.161 -8.632 1.00 91.19 86 ASP A O 1
ATOM 687 N N . VAL A 1 87 ? 2.117 -1.634 -7.442 1.00 91.81 87 VAL A N 1
ATOM 688 C CA . VAL A 1 87 ? 1.262 -1.609 -6.255 1.00 91.81 87 VAL A CA 1
ATOM 689 C C . VAL A 1 87 ? 0.923 -0.174 -5.870 1.00 91.81 87 VAL A C 1
ATOM 691 O O . VAL A 1 87 ? 1.791 0.612 -5.489 1.00 91.81 87 VAL A O 1
ATOM 694 N N . ASP A 1 88 ? -0.366 0.151 -5.870 1.00 90.69 88 ASP A N 1
ATOM 695 C CA . ASP A 1 88 ? -0.827 1.415 -5.305 1.00 90.69 88 ASP A CA 1
ATOM 696 C C . ASP A 1 88 ? -0.917 1.334 -3.776 1.00 90.69 88 ASP A C 1
ATOM 698 O O . ASP A 1 88 ? -1.346 0.318 -3.219 1.00 90.69 88 ASP A O 1
ATOM 702 N N . VAL A 1 89 ? -0.573 2.424 -3.086 1.00 92.00 89 VAL A N 1
ATOM 703 C CA . VAL A 1 89 ? -0.611 2.508 -1.620 1.00 92.00 89 VAL A CA 1
ATOM 704 C C . VAL A 1 89 ? -1.556 3.613 -1.191 1.00 92.00 89 VAL A C 1
ATOM 706 O O . VAL A 1 89 ? -1.342 4.774 -1.519 1.00 92.00 89 VAL A O 1
ATOM 709 N N . ILE A 1 90 ? -2.579 3.271 -0.413 1.00 91.00 90 ILE A N 1
ATOM 710 C CA . ILE A 1 90 ? -3.651 4.178 -0.000 1.00 91.00 90 ILE A CA 1
ATOM 711 C C . ILE A 1 90 ? -3.606 4.361 1.514 1.00 91.00 90 ILE A C 1
ATOM 713 O O . ILE A 1 90 ? -3.668 3.397 2.276 1.00 91.00 90 ILE A O 1
ATOM 717 N N . PHE A 1 91 ? -3.549 5.610 1.964 1.00 91.06 91 PHE A N 1
ATOM 718 C CA . PHE A 1 91 ? -3.595 5.981 3.373 1.00 91.06 91 PHE A CA 1
ATOM 719 C C . PHE A 1 91 ? -5.012 6.399 3.739 1.00 91.06 91 PHE A C 1
ATOM 721 O O . PHE A 1 91 ? -5.539 7.357 3.175 1.00 91.06 91 PHE A O 1
ATOM 728 N N . LEU A 1 92 ? -5.613 5.718 4.711 1.00 91.12 92 LEU A N 1
ATOM 729 C CA . LEU A 1 92 ? -6.976 5.987 5.158 1.00 91.12 92 LEU A CA 1
ATOM 730 C C . LEU A 1 92 ? -7.001 6.448 6.614 1.00 91.12 92 LEU A C 1
ATOM 732 O O . LEU A 1 92 ? -6.216 5.977 7.446 1.00 91.12 92 LEU A O 1
ATOM 736 N N . ASP A 1 93 ? -7.934 7.336 6.941 1.00 90.25 93 ASP A N 1
ATOM 737 C CA . ASP A 1 93 ? -8.235 7.703 8.321 1.00 90.25 93 ASP A CA 1
ATOM 738 C C . ASP A 1 93 ? -9.097 6.644 9.041 1.00 90.25 93 ASP A C 1
ATOM 740 O O . ASP A 1 93 ? -9.417 5.581 8.502 1.00 90.25 93 ASP A O 1
ATOM 744 N N . ARG A 1 94 ? -9.487 6.918 10.294 1.00 89.38 94 ARG A N 1
ATOM 745 C CA . ARG A 1 94 ? -10.323 6.003 11.101 1.00 89.38 94 ARG A CA 1
ATOM 746 C C . ARG A 1 94 ? -11.729 5.781 10.537 1.00 89.38 94 ARG A C 1
ATOM 748 O O . ARG A 1 94 ? -12.365 4.799 10.905 1.00 89.38 94 ARG A O 1
ATOM 755 N N . ARG A 1 95 ? -12.225 6.693 9.702 1.00 87.88 95 ARG A N 1
ATOM 756 C CA . ARG A 1 95 ? -13.543 6.631 9.058 1.00 87.88 95 ARG A CA 1
ATOM 757 C C . ARG A 1 95 ? -13.471 5.948 7.690 1.00 87.88 95 ARG A C 1
ATOM 759 O O . ARG A 1 95 ? -14.512 5.716 7.087 1.00 87.88 95 ARG A O 1
ATOM 766 N N . GLY A 1 96 ? -12.267 5.612 7.221 1.00 85.69 96 GLY A N 1
ATOM 767 C CA . GLY A 1 96 ? -12.031 5.074 5.886 1.00 85.69 96 GLY A CA 1
ATOM 768 C C . GLY A 1 96 ? -11.926 6.152 4.807 1.00 85.69 96 GLY A C 1
ATOM 769 O O . GLY A 1 96 ? -11.917 5.811 3.628 1.00 85.69 96 GLY A O 1
ATOM 770 N N . ALA A 1 97 ? -11.842 7.433 5.179 1.00 86.94 97 ALA A N 1
ATOM 771 C CA . ALA A 1 97 ? -11.613 8.506 4.221 1.00 86.94 97 ALA A CA 1
ATOM 772 C C . ALA A 1 97 ? -10.154 8.485 3.748 1.00 86.94 97 ALA A C 1
ATOM 774 O O . ALA A 1 97 ? -9.233 8.325 4.555 1.00 86.94 97 ALA A O 1
ATOM 775 N N . MET A 1 98 ? -9.943 8.646 2.439 1.00 87.19 98 MET A N 1
ATOM 776 C CA . MET A 1 98 ? -8.606 8.715 1.854 1.00 87.19 98 MET A CA 1
ATOM 777 C C . MET A 1 98 ? -7.909 10.000 2.293 1.00 87.19 98 MET A C 1
ATOM 779 O O . MET A 1 98 ? -8.457 11.080 2.126 1.00 87.19 98 MET A O 1
ATOM 783 N N . LEU A 1 99 ? -6.700 9.859 2.832 1.00 88.00 99 LEU A N 1
ATOM 784 C CA . LEU A 1 99 ? -5.783 10.951 3.172 1.00 88.00 99 LEU A CA 1
ATOM 785 C C . LEU A 1 99 ? -4.755 11.186 2.058 1.00 88.00 99 LEU A C 1
ATOM 787 O O . LEU A 1 99 ? -4.243 12.289 1.884 1.00 88.00 99 LEU A O 1
ATOM 791 N N . GLY A 1 100 ? -4.438 10.131 1.314 1.00 87.50 100 GLY A N 1
ATOM 792 C CA . GLY A 1 100 ? -3.585 10.180 0.138 1.00 87.50 100 GLY A CA 1
ATOM 793 C C . GLY A 1 100 ? -3.404 8.795 -0.465 1.00 87.50 100 GLY A C 1
ATOM 794 O O . GLY A 1 100 ? -3.680 7.789 0.192 1.00 87.50 100 GLY A O 1
ATOM 795 N N . ALA A 1 101 ? -2.939 8.748 -1.704 1.00 87.50 101 ALA A N 1
ATOM 796 C CA . ALA A 1 101 ? -2.613 7.523 -2.407 1.00 87.50 101 ALA A CA 1
ATOM 797 C C . ALA A 1 101 ? -1.381 7.711 -3.294 1.00 87.50 101 ALA A C 1
ATOM 799 O O . ALA A 1 101 ? -1.168 8.789 -3.846 1.00 87.50 101 ALA A O 1
ATOM 800 N N . THR A 1 102 ? -0.578 6.665 -3.453 1.00 86.06 102 THR A N 1
ATOM 801 C CA . THR A 1 102 ? 0.374 6.569 -4.558 1.00 86.06 102 THR A CA 1
ATOM 802 C C . THR A 1 102 ? -0.326 5.884 -5.715 1.00 86.06 102 THR A C 1
ATOM 804 O O . THR A 1 102 ? -0.886 4.804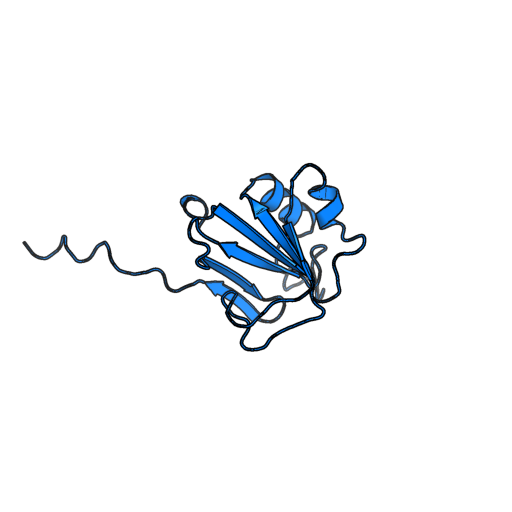 -5.545 1.00 86.06 102 THR A O 1
ATOM 807 N N . VAL A 1 103 ? -0.306 6.524 -6.877 1.00 76.06 103 VAL A N 1
ATOM 808 C CA . VAL A 1 103 ? -0.774 5.937 -8.127 1.00 76.06 103 VAL A CA 1
ATOM 809 C C . VAL A 1 103 ? 0.469 5.609 -8.922 1.00 76.06 103 VAL A C 1
ATOM 811 O O . VAL A 1 103 ? 1.235 6.506 -9.281 1.00 76.06 103 VAL A O 1
ATOM 814 N N . THR A 1 104 ? 0.676 4.322 -9.168 1.00 65.19 104 THR A N 1
ATOM 815 C CA . THR A 1 104 ? 1.925 3.754 -9.696 1.00 65.19 104 THR A CA 1
ATOM 816 C C . THR A 1 104 ? 2.370 4.333 -11.052 1.00 65.19 104 THR A C 1
ATOM 818 O O . THR A 1 104 ? 3.512 4.169 -11.454 1.00 65.19 104 THR A O 1
ATOM 821 N N . HIS A 1 105 ? 1.549 5.148 -11.716 1.00 60.28 105 HIS A N 1
ATOM 822 C CA . HIS A 1 105 ? 1.915 5.851 -12.952 1.00 60.28 105 HIS A CA 1
ATOM 823 C C . HIS A 1 105 ? 1.775 7.377 -12.912 1.00 60.28 105 HIS A C 1
ATOM 825 O O . HIS A 1 105 ? 2.192 8.048 -13.853 1.00 60.28 105 HIS A O 1
ATOM 831 N N . GLU A 1 106 ? 1.174 7.935 -11.861 1.00 63.03 106 GLU A N 1
ATOM 832 C CA . GLU A 1 106 ? 0.745 9.344 -11.840 1.00 63.03 106 GLU A CA 1
ATOM 833 C C . GLU A 1 106 ? 1.353 10.137 -10.673 1.00 63.03 106 GLU A C 1
ATOM 835 O O . GLU A 1 106 ? 1.254 11.362 -10.636 1.00 63.03 106 GLU A O 1
ATOM 840 N N . GLY A 1 107 ? 2.031 9.459 -9.741 1.00 70.81 107 GLY A N 1
ATOM 841 C CA . GLY A 1 107 ? 2.646 10.079 -8.571 1.00 70.81 107 GLY A CA 1
ATOM 842 C C . GLY A 1 107 ? 1.749 10.009 -7.335 1.00 70.81 107 GLY A C 1
ATOM 843 O O . GLY A 1 107 ? 0.983 9.063 -7.151 1.00 70.81 107 GLY A O 1
ATOM 844 N N . MET A 1 108 ? 1.887 10.977 -6.428 1.00 80.69 108 MET A N 1
ATOM 845 C CA . MET A 1 108 ? 1.138 10.999 -5.171 1.00 80.69 108 MET A CA 1
ATOM 846 C C . MET A 1 108 ? -0.097 11.895 -5.283 1.00 80.69 108 MET A C 1
ATOM 848 O O . MET A 1 108 ? 0.016 13.093 -5.535 1.00 80.69 108 MET A O 1
ATOM 852 N N . LEU A 1 109 ? -1.270 11.323 -5.026 1.00 77.38 109 LEU A N 1
ATOM 853 C CA . LEU A 1 109 ? -2.517 12.053 -4.846 1.00 77.38 109 LEU A CA 1
ATOM 854 C C . LEU A 1 109 ? -2.724 12.323 -3.358 1.00 77.38 109 LEU A C 1
ATOM 856 O O . LEU A 1 109 ? -2.686 11.407 -2.538 1.00 77.38 109 LEU A O 1
ATOM 860 N N . LEU A 1 110 ? -2.977 13.575 -2.999 1.00 75.75 110 LEU A N 1
ATOM 861 C CA . LEU A 1 110 ? -3.399 13.952 -1.654 1.00 75.75 110 LEU A CA 1
ATOM 862 C C . LEU A 1 110 ? -4.885 14.284 -1.701 1.00 75.75 110 LEU A C 1
ATOM 864 O O . LEU A 1 110 ? -5.339 14.959 -2.626 1.00 75.75 110 LEU A O 1
ATOM 868 N N . SER A 1 111 ? -5.653 13.823 -0.713 1.00 69.69 111 SER A N 1
ATOM 869 C CA . SER A 1 111 ? -6.997 14.373 -0.541 1.00 69.69 111 SER A CA 1
ATOM 870 C C . SER A 1 111 ? -6.857 15.859 -0.206 1.00 69.69 111 SER A C 1
ATOM 872 O O . SER A 1 111 ? -5.984 16.171 0.613 1.00 69.69 111 SER A O 1
ATOM 874 N N . PRO A 1 112 ? -7.684 16.763 -0.763 1.00 61.25 112 PRO A N 1
ATOM 875 C CA . PRO A 1 112 ? -7.740 18.123 -0.249 1.00 61.25 112 PRO A CA 1
ATOM 876 C C . PRO A 1 112 ? -7.970 18.030 1.261 1.00 61.25 112 PRO A C 1
ATOM 878 O O . PRO A 1 112 ? -8.908 17.365 1.708 1.00 61.25 112 PRO A O 1
ATOM 881 N N . GLU A 1 113 ? -7.054 18.598 2.048 1.00 56.12 113 GLU A N 1
ATOM 882 C CA . GLU A 1 113 ? -7.309 18.783 3.470 1.00 56.12 113 GLU A CA 1
ATOM 883 C C . GLU A 1 113 ? -8.628 19.554 3.560 1.00 56.12 113 GLU A C 1
ATOM 885 O O . GLU A 1 113 ? -8.822 20.531 2.836 1.00 56.12 113 GLU A O 1
ATOM 890 N N . GLU A 1 114 ? -9.567 19.107 4.391 1.00 48.66 114 GLU A N 1
ATOM 891 C CA . GLU A 1 114 ? -10.629 20.003 4.834 1.00 48.66 114 GLU A CA 1
ATOM 892 C C . GLU A 1 114 ? -9.920 21.206 5.489 1.00 48.66 114 GLU A C 1
ATOM 894 O O . GLU A 1 114 ? -9.500 21.131 6.642 1.00 48.66 114 GLU A O 1
ATOM 899 N N . GLU A 1 115 ? -9.725 22.294 4.734 1.00 41.25 115 GLU A N 1
ATOM 900 C CA . GLU A 1 115 ? -9.300 23.627 5.189 1.00 41.25 115 GLU A CA 1
ATOM 901 C C . GLU A 1 115 ? -10.384 24.258 6.096 1.00 41.25 115 GLU A C 1
ATOM 903 O O . GLU A 1 115 ? -10.733 25.430 5.987 1.00 41.25 115 GLU A O 1
ATOM 908 N N . GLU A 1 116 ? -10.958 23.494 7.020 1.00 46.81 116 GLU A N 1
ATOM 909 C CA . GLU A 1 116 ? -12.012 23.951 7.923 1.00 46.81 116 GLU A CA 1
ATOM 910 C C . GLU A 1 116 ? -11.633 23.703 9.381 1.00 46.81 116 GLU A C 1
ATOM 912 O O . GLU A 1 116 ? -12.335 23.003 10.094 1.00 46.81 116 GLU A O 1
ATOM 917 N N . GLU A 1 117 ? -10.536 24.308 9.853 1.00 43.44 117 GLU A N 1
ATOM 918 C CA . GLU A 1 117 ? -10.416 24.735 11.262 1.00 43.44 117 GLU A CA 1
ATOM 919 C C . GLU A 1 117 ? -9.184 25.630 11.508 1.00 43.44 117 GLU A C 1
ATOM 921 O O . GLU A 1 117 ? -8.311 25.322 12.311 1.00 43.44 117 GLU A O 1
ATOM 926 N N . ASN A 1 118 ? -9.072 26.779 10.826 1.00 35.88 118 ASN A N 1
ATOM 927 C CA . ASN A 1 118 ? -8.203 27.851 11.356 1.00 35.88 118 ASN A CA 1
ATOM 928 C C . ASN A 1 118 ? -8.580 29.296 10.983 1.00 35.88 118 ASN A C 1
ATOM 930 O O . ASN A 1 118 ? -7.974 30.245 11.474 1.00 35.88 118 ASN A O 1
ATOM 934 N N . THR A 1 119 ? -9.627 29.517 10.187 1.00 40.72 119 THR A N 1
ATOM 935 C CA . THR A 1 119 ? -10.096 30.871 9.829 1.00 40.72 119 THR A CA 1
ATOM 936 C C . THR A 1 119 ? -11.116 31.472 10.803 1.00 40.72 119 THR A C 1
ATOM 938 O O . THR A 1 119 ? -11.510 32.625 10.630 1.00 40.72 119 THR A O 1
ATOM 941 N N . ARG A 1 120 ? -11.508 30.769 11.879 1.00 41.31 120 ARG A N 1
ATOM 942 C CA . ARG A 1 120 ? -12.392 31.333 12.926 1.00 41.31 120 ARG A CA 1
ATOM 943 C C . ARG A 1 120 ? -11.680 32.114 14.039 1.00 41.31 120 ARG A C 1
ATOM 945 O O . ARG A 1 120 ? -12.372 32.706 14.857 1.00 41.31 120 ARG A O 1
ATOM 952 N N . TYR A 1 121 ? -10.347 32.203 14.039 1.00 45.03 121 TYR A N 1
ATOM 953 C CA . TYR A 1 121 ? -9.599 32.966 15.056 1.00 45.03 121 TYR A CA 1
ATOM 954 C C . TYR A 1 121 ? -9.093 34.351 14.610 1.00 45.03 121 TYR A C 1
ATOM 956 O O . TYR A 1 121 ? -8.510 35.059 15.422 1.00 45.03 121 TYR A O 1
ATOM 964 N N . PHE A 1 122 ? -9.359 34.792 13.372 1.00 42.59 122 PHE A N 1
ATOM 965 C CA . PHE A 1 122 ? -8.950 36.127 12.882 1.00 42.59 122 PHE A CA 1
ATOM 966 C C . PHE A 1 122 ? -10.112 37.095 12.609 1.00 42.59 122 PHE A C 1
ATOM 968 O O . PHE A 1 122 ? -9.968 38.070 11.873 1.00 42.59 122 PHE A O 1
ATOM 975 N N . ARG A 1 123 ? -11.274 36.861 13.224 1.00 45.19 123 ARG A N 1
ATOM 976 C CA . ARG A 1 123 ? -12.331 37.876 13.333 1.00 45.19 123 ARG A CA 1
ATOM 977 C C . ARG A 1 123 ? -12.760 38.024 14.788 1.00 45.19 123 ARG A C 1
ATOM 979 O O . ARG A 1 123 ? -13.793 37.497 15.190 1.00 45.19 123 ARG A O 1
ATOM 986 N N . SER A 1 124 ? -11.947 38.746 15.548 1.00 44.69 124 SER A N 1
ATOM 987 C CA . SER A 1 124 ? -12.351 39.445 16.770 1.00 44.69 124 SER A CA 1
ATOM 988 C C . SER A 1 124 ? -11.831 40.867 16.695 1.00 44.69 124 SER A C 1
ATOM 990 O O . SER A 1 124 ? -10.607 40.986 16.458 1.00 44.69 124 SER A O 1
#

Radius of gyration: 16.05 Å; chains: 1; bounding box: 34×54×32 Å

Sequence (124 aa):
MRPRTARIEFVFNNGDDQHSLLELLSHLQSVRTVGVGPGNGYYVRSRPDVVKRSYAYDRDIIRAIESLGCFFPDPESGEQWTGLGDVDVIFLDRRGAMLGATVTHEGMLLSPEEEEENTRYFRS

Foldseek 3Di:
DVVFFFKKKKKALPEDPPQQLCVLCVVFDWDKDAWDQPDLADDNHTDRHIIMTMGTDDVSSVVSCVVQCHLAHDPPPPDLGTSNPQMKMFTAGPVSHTQWIQHSPPGIGGDPPPPPPDPPPPPD

Secondary structure (DSSP, 8-state):
-TTT--EEEEEETT--TT-HHHHHTTTS-EEEEEEE-TTSSS-SS-EEEEEEEEEE--HHHHHHHHHTT-SS--TTT--S--TT-SEEEEEE-TTS-EEEEEETTTEEEEPPP---SSGGGS--